Protein AF-A0AAW6XQX7-F1 (afdb_monomer)

Organism: NCBI:txid2107999

Foldseek 3Di:
DDDPPVDDDDVVVVVQVVDVVVDVDPGDDDDDDQLVVLVVVLVVVLVCCVVPPNVPPNADDADAQAQRDQDLQRVLSGRDCVRNPPPPDGDPRD

Sequence (94 aa):
WHTSNVFTNEPALRLGRKLVEATFAERVVFMNSGTEANETAFKLARHYAVTRHSPYKTKIIAFHNAFHGRSLFTVSVGGQPKYSDGFGPKPADI

Structure (mmCIF, N/CA/C/O backbone):
data_AF-A0AAW6XQX7-F1
#
_entry.id   AF-A0AAW6XQX7-F1
#
loop_
_atom_site.group_PDB
_atom_site.id
_atom_site.type_symbol
_atom_site.label_atom_id
_atom_site.label_alt_id
_atom_site.label_comp_id
_atom_site.label_asym_id
_atom_site.label_entity_id
_atom_site.label_seq_id
_atom_site.pdbx_PDB_ins_code
_atom_site.Cartn_x
_atom_site.Cartn_y
_atom_site.Cartn_z
_atom_site.occupancy
_atom_site.B_iso_or_equiv
_atom_site.auth_seq_id
_atom_site.auth_comp_id
_atom_site.auth_asym_id
_atom_site.auth_atom_id
_atom_site.pdbx_PDB_model_num
ATOM 1 N N . TRP A 1 1 ? 23.051 -0.060 -10.778 1.00 73.62 1 TRP A N 1
ATOM 2 C CA . TRP A 1 1 ? 22.729 1.376 -10.871 1.00 73.62 1 TRP A CA 1
ATOM 3 C C . TRP A 1 1 ? 21.273 1.574 -10.474 1.00 73.62 1 TRP A C 1
ATOM 5 O O . TRP A 1 1 ? 20.444 0.786 -10.909 1.00 73.62 1 TRP A O 1
ATOM 15 N N . HIS A 1 2 ? 20.972 2.560 -9.626 1.00 95.69 2 HIS A N 1
ATOM 16 C CA . HIS A 1 2 ? 19.610 2.967 -9.256 1.00 95.69 2 HIS A CA 1
ATOM 17 C C . HIS A 1 2 ? 19.328 4.330 -9.895 1.00 95.69 2 HIS A C 1
ATOM 19 O O . HIS A 1 2 ? 20.172 5.217 -9.810 1.00 95.69 2 HIS A O 1
ATOM 25 N N . THR A 1 3 ? 18.175 4.492 -10.541 1.00 97.88 3 THR A N 1
ATOM 26 C CA . THR A 1 3 ? 17.848 5.685 -11.345 1.00 97.88 3 THR A CA 1
ATOM 27 C C . THR A 1 3 ? 16.722 6.529 -10.754 1.00 97.88 3 THR A C 1
ATOM 29 O O . THR A 1 3 ? 16.274 7.468 -11.405 1.00 97.88 3 THR A O 1
ATOM 32 N N . SER A 1 4 ? 16.257 6.230 -9.534 1.00 97.50 4 SER A N 1
ATOM 33 C CA . SER A 1 4 ? 15.011 6.764 -8.957 1.00 97.50 4 SER A CA 1
ATOM 34 C C . SER A 1 4 ? 13.771 6.481 -9.824 1.00 97.50 4 SER A C 1
ATOM 36 O O . SER A 1 4 ? 13.864 5.818 -10.855 1.00 97.50 4 SER A O 1
ATOM 38 N N . ASN A 1 5 ? 12.612 6.996 -9.402 1.00 97.88 5 ASN A N 1
ATOM 39 C CA . ASN A 1 5 ? 11.360 6.931 -10.163 1.00 97.88 5 ASN A CA 1
ATOM 40 C C . ASN A 1 5 ? 11.138 8.150 -11.080 1.00 97.88 5 ASN A C 1
ATOM 42 O O . ASN A 1 5 ? 10.092 8.232 -11.717 1.00 97.88 5 ASN A O 1
ATOM 46 N N . VAL A 1 6 ? 12.102 9.085 -11.176 1.00 98.19 6 VAL A N 1
ATOM 47 C CA . VAL A 1 6 ? 12.099 10.104 -12.251 1.00 98.19 6 VAL A CA 1
ATOM 48 C C . VAL A 1 6 ? 12.153 9.418 -13.620 1.00 98.19 6 VAL A C 1
ATOM 50 O O . VAL A 1 6 ? 11.550 9.889 -14.580 1.00 98.19 6 VAL A O 1
ATOM 53 N N . PHE A 1 7 ? 12.827 8.267 -13.686 1.00 97.94 7 PHE A N 1
ATOM 54 C CA . PHE A 1 7 ? 12.896 7.413 -14.860 1.00 97.94 7 PHE A CA 1
ATOM 55 C C . PHE A 1 7 ? 12.200 6.080 -14.598 1.00 97.94 7 PHE A C 1
ATOM 57 O O . PHE A 1 7 ? 12.213 5.552 -13.487 1.00 97.94 7 PHE A O 1
ATOM 64 N N . THR A 1 8 ? 11.649 5.493 -15.657 1.00 98.12 8 THR A N 1
ATOM 65 C CA . THR A 1 8 ? 11.305 4.070 -15.655 1.00 98.12 8 THR A CA 1
ATOM 66 C C . THR A 1 8 ? 12.535 3.220 -15.990 1.00 98.12 8 THR A C 1
ATOM 68 O O . THR A 1 8 ? 13.585 3.744 -16.360 1.00 98.12 8 THR A O 1
ATOM 71 N N . ASN A 1 9 ? 12.423 1.899 -15.873 1.00 98.44 9 ASN A N 1
ATOM 72 C CA . ASN A 1 9 ? 13.460 0.967 -16.307 1.00 98.44 9 ASN A CA 1
ATOM 73 C C . ASN A 1 9 ? 12.844 -0.329 -16.851 1.00 98.44 9 ASN A C 1
ATOM 75 O O . ASN A 1 9 ? 11.772 -0.759 -16.419 1.00 98.44 9 ASN A O 1
ATOM 79 N N . GLU A 1 10 ? 13.533 -0.961 -17.803 1.00 98.50 10 GLU A N 1
ATOM 80 C CA . GLU A 1 10 ? 13.022 -2.159 -18.476 1.00 98.50 10 GLU A CA 1
ATOM 81 C C . GLU A 1 10 ? 12.728 -3.328 -17.523 1.00 98.50 10 GLU A C 1
ATOM 83 O O . GLU A 1 10 ? 11.680 -3.960 -17.696 1.00 98.50 10 GLU A O 1
ATOM 88 N N . PRO A 1 11 ? 13.572 -3.637 -16.511 1.00 98.56 11 PRO A N 1
ATOM 89 C CA . PRO A 1 11 ? 13.265 -4.710 -15.568 1.00 98.56 11 PRO A CA 1
ATOM 90 C C . PRO A 1 11 ? 11.950 -4.490 -14.810 1.00 98.56 11 PRO A C 1
ATOM 92 O O . PRO A 1 11 ? 11.139 -5.416 -14.732 1.00 98.56 11 PRO A O 1
ATOM 95 N N . ALA A 1 12 ? 11.699 -3.273 -14.312 1.00 98.56 12 ALA A N 1
ATOM 96 C CA . ALA A 1 12 ? 10.461 -2.938 -13.609 1.00 98.56 12 ALA A CA 1
ATOM 97 C C . ALA A 1 12 ? 9.233 -3.075 -14.522 1.00 98.56 12 ALA A C 1
ATOM 99 O O . ALA A 1 12 ? 8.240 -3.686 -14.129 1.00 98.56 12 ALA A O 1
ATOM 100 N N . LEU A 1 13 ? 9.307 -2.587 -15.766 1.00 98.75 13 LEU A N 1
ATOM 101 C CA . LEU A 1 13 ? 8.204 -2.709 -16.729 1.00 98.75 13 LEU A CA 1
ATOM 102 C C . LEU A 1 13 ? 7.919 -4.168 -17.099 1.00 98.75 13 LEU A C 1
ATOM 104 O O . LEU A 1 13 ? 6.761 -4.581 -17.162 1.00 98.75 13 LEU A O 1
ATOM 108 N N . ARG A 1 14 ? 8.970 -4.969 -17.310 1.00 98.81 14 ARG A N 1
ATOM 109 C CA . ARG A 1 14 ? 8.844 -6.392 -17.647 1.00 98.81 14 ARG A CA 1
ATOM 110 C C . ARG A 1 14 ? 8.210 -7.184 -16.508 1.00 98.81 14 ARG A C 1
ATOM 112 O O . ARG A 1 14 ? 7.339 -8.012 -16.761 1.00 98.81 14 ARG A O 1
ATOM 119 N N . LEU A 1 15 ? 8.629 -6.928 -15.268 1.00 98.81 15 LEU A N 1
ATOM 120 C CA . LEU A 1 15 ? 8.021 -7.550 -14.094 1.00 98.81 15 LEU A CA 1
ATOM 121 C C . LEU A 1 15 ? 6.565 -7.106 -13.928 1.00 98.81 15 LEU A C 1
ATOM 123 O O . LEU A 1 15 ? 5.696 -7.946 -13.718 1.00 98.81 15 LEU A O 1
ATOM 127 N N . GLY A 1 16 ? 6.292 -5.807 -14.078 1.00 98.81 16 GLY A N 1
ATOM 128 C CA . GLY A 1 16 ? 4.938 -5.274 -13.969 1.00 98.81 16 GLY A CA 1
ATOM 129 C C . GLY A 1 16 ? 3.982 -5.896 -14.981 1.00 98.81 16 GLY A C 1
ATOM 130 O O . GLY A 1 16 ? 2.889 -6.307 -14.605 1.00 98.81 16 GLY A O 1
ATOM 131 N N . ARG A 1 17 ? 4.421 -6.067 -16.235 1.00 98.88 17 ARG A N 1
ATOM 132 C CA . ARG A 1 17 ? 3.632 -6.751 -17.268 1.00 98.88 17 ARG A CA 1
ATOM 133 C C . ARG A 1 17 ? 3.325 -8.202 -16.896 1.00 98.88 17 ARG A C 1
ATOM 135 O O . ARG A 1 17 ? 2.168 -8.591 -16.951 1.00 98.88 17 ARG A O 1
ATOM 142 N N . LYS A 1 18 ? 4.326 -8.970 -16.451 1.00 98.94 18 LYS A N 1
ATOM 143 C CA . LYS A 1 18 ? 4.117 -10.366 -16.027 1.00 98.94 18 LYS A CA 1
ATOM 144 C C . LYS A 1 18 ? 3.102 -10.487 -14.886 1.00 98.94 18 LYS A C 1
ATOM 146 O O . LYS A 1 18 ? 2.300 -11.412 -14.888 1.00 98.94 18 LYS A O 1
ATOM 151 N N . LEU A 1 19 ? 3.136 -9.569 -13.917 1.00 98.88 19 LEU A N 1
ATOM 152 C CA . LEU A 1 19 ? 2.180 -9.553 -12.803 1.00 98.88 19 LEU A CA 1
ATOM 153 C C . LEU A 1 19 ? 0.757 -9.238 -13.276 1.00 98.88 19 LEU A C 1
ATOM 155 O O . LEU A 1 19 ? -0.185 -9.891 -12.836 1.00 98.88 19 LEU A O 1
ATOM 159 N N . VAL A 1 20 ? 0.611 -8.264 -14.177 1.00 98.81 20 VAL A N 1
ATOM 160 C CA . VAL A 1 20 ? -0.677 -7.906 -14.789 1.00 98.81 20 VAL A CA 1
ATOM 161 C C . VAL A 1 20 ? -1.252 -9.082 -15.579 1.00 98.81 20 VAL A C 1
ATOM 163 O O . VAL A 1 20 ? -2.403 -9.443 -15.386 1.00 98.81 20 VAL A O 1
ATOM 166 N N . GLU A 1 21 ? -0.443 -9.740 -16.409 1.00 98.81 21 GLU A N 1
ATOM 167 C CA . GLU A 1 21 ? -0.884 -10.878 -17.230 1.00 98.81 21 GLU A CA 1
ATOM 168 C C . GLU A 1 21 ? -1.279 -12.112 -16.400 1.00 98.81 21 GLU A C 1
ATOM 170 O O . GLU A 1 21 ? -2.091 -12.918 -16.847 1.00 98.81 21 GLU A O 1
ATOM 175 N N . ALA A 1 22 ? -0.718 -12.272 -15.198 1.00 98.81 22 ALA A N 1
ATOM 176 C CA . ALA A 1 22 ? -0.937 -13.442 -14.348 1.00 98.81 22 ALA A CA 1
ATOM 177 C C . ALA A 1 22 ? -2.009 -13.249 -13.258 1.00 98.81 22 ALA A C 1
ATOM 179 O O . ALA A 1 22 ? -2.278 -14.183 -12.501 1.00 98.81 22 ALA A O 1
ATOM 180 N N . THR A 1 23 ? -2.580 -12.050 -13.106 1.00 98.81 23 THR A N 1
ATOM 181 C CA . THR A 1 23 ? -3.474 -11.720 -11.983 1.00 98.81 23 THR A CA 1
ATOM 182 C C . THR A 1 23 ? -4.642 -10.833 -12.425 1.00 98.81 23 THR A C 1
ATOM 184 O O . THR A 1 23 ? -4.806 -10.538 -13.600 1.00 98.81 23 THR A O 1
ATOM 187 N N . PHE A 1 24 ? -5.474 -10.389 -11.478 1.00 98.69 24 PHE A N 1
ATOM 188 C CA . PHE A 1 24 ? -6.530 -9.403 -11.741 1.00 98.69 24 PHE A CA 1
ATOM 189 C C . PHE A 1 24 ? -5.992 -7.974 -11.945 1.00 98.69 24 PHE A C 1
ATOM 191 O O . PHE A 1 24 ? -6.761 -7.061 -12.244 1.00 98.69 24 PHE A O 1
ATOM 198 N N . ALA A 1 25 ? -4.705 -7.742 -11.671 1.00 98.75 25 ALA A N 1
ATOM 199 C CA . ALA A 1 25 ? -4.151 -6.402 -11.612 1.00 98.75 25 ALA A CA 1
ATOM 200 C C . ALA A 1 25 ? -4.066 -5.776 -13.005 1.00 98.75 25 ALA A C 1
ATOM 202 O O . ALA A 1 25 ? -3.538 -6.373 -13.930 1.00 98.75 25 ALA A O 1
ATOM 203 N N . GLU A 1 26 ? -4.478 -4.516 -13.128 1.00 98.75 26 GLU A N 1
ATOM 204 C CA . GLU A 1 26 ? -4.262 -3.725 -14.347 1.00 98.75 26 GLU A CA 1
ATOM 205 C C . GLU A 1 26 ? -3.036 -2.805 -14.226 1.00 98.75 26 GLU A C 1
ATOM 207 O O . GLU A 1 26 ? -2.490 -2.335 -15.227 1.00 98.75 26 GLU A O 1
ATOM 212 N N . ARG A 1 27 ? -2.603 -2.502 -12.995 1.00 98.69 27 ARG A N 1
ATOM 213 C CA . ARG A 1 27 ? -1.479 -1.615 -12.659 1.00 98.69 2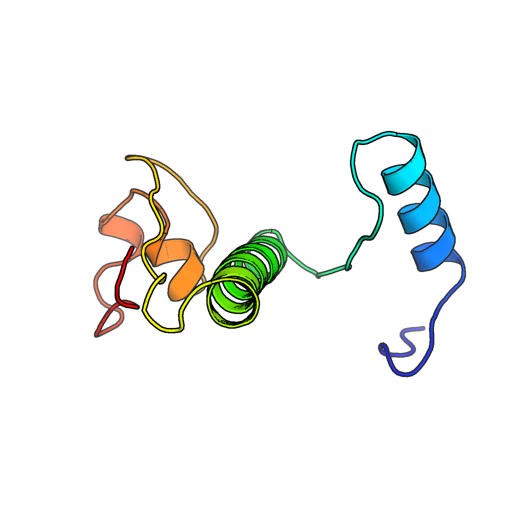7 ARG A CA 1
ATOM 214 C C . ARG A 1 27 ? -0.756 -2.132 -11.418 1.00 98.69 27 ARG A C 1
ATOM 216 O O . ARG A 1 27 ? -1.369 -2.767 -10.564 1.00 98.69 27 ARG A O 1
ATOM 223 N N . VAL A 1 28 ? 0.533 -1.814 -11.301 1.00 98.75 28 VAL A N 1
ATOM 224 C CA . VAL A 1 28 ? 1.369 -2.168 -10.145 1.00 98.75 28 VAL A CA 1
ATOM 225 C C . VAL A 1 28 ? 2.248 -0.993 -9.721 1.00 98.75 28 VAL A C 1
ATOM 227 O O . VAL A 1 28 ? 2.581 -0.132 -10.534 1.00 98.75 28 VAL A O 1
ATOM 230 N N . VAL A 1 29 ? 2.657 -0.987 -8.455 1.00 98.75 29 VAL A N 1
ATOM 231 C CA . VAL A 1 29 ? 3.681 -0.091 -7.906 1.00 98.75 29 VAL A CA 1
ATOM 232 C C . VAL A 1 29 ? 4.676 -0.929 -7.111 1.00 98.75 29 VAL A C 1
ATOM 234 O O . VAL A 1 29 ? 4.278 -1.847 -6.394 1.00 98.75 29 VAL A O 1
ATOM 237 N N . PHE A 1 30 ? 5.967 -0.643 -7.264 1.00 98.69 30 PHE A N 1
ATOM 238 C CA . PHE A 1 30 ? 7.027 -1.379 -6.581 1.00 98.69 30 PHE A CA 1
ATOM 239 C C . PHE A 1 30 ? 7.494 -0.627 -5.339 1.00 98.69 30 PHE A C 1
ATOM 241 O O . PHE A 1 30 ? 7.741 0.576 -5.392 1.00 98.69 30 PHE A O 1
ATOM 248 N N . MET A 1 31 ? 7.626 -1.371 -4.245 1.00 98.62 31 MET A N 1
ATOM 249 C CA . MET A 1 31 ? 8.140 -0.924 -2.952 1.00 98.62 31 MET A CA 1
ATOM 250 C C . MET A 1 31 ? 9.231 -1.889 -2.476 1.00 98.62 31 MET A C 1
ATOM 252 O O . MET A 1 31 ? 9.436 -2.943 -3.079 1.00 98.62 31 MET A O 1
ATOM 256 N N . ASN A 1 32 ? 9.923 -1.551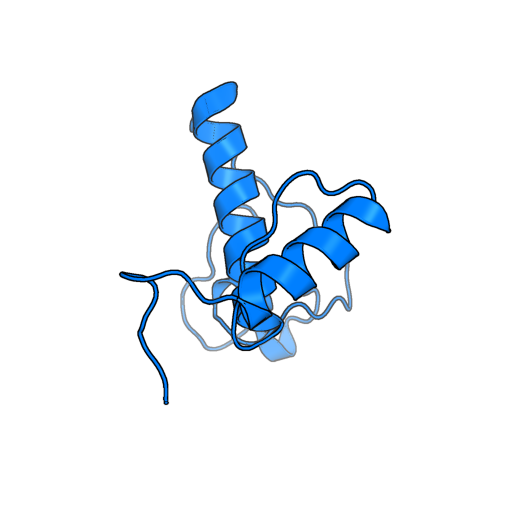 -1.390 1.00 98.62 32 ASN A N 1
ATOM 257 C CA . ASN A 1 32 ? 11.083 -2.305 -0.908 1.00 98.62 32 ASN A CA 1
ATOM 258 C C . ASN A 1 32 ? 10.723 -3.304 0.201 1.00 98.62 32 ASN A C 1
ATOM 260 O O . ASN A 1 32 ? 11.548 -4.133 0.577 1.00 98.62 32 ASN A O 1
ATOM 264 N N . SER A 1 33 ? 9.504 -3.240 0.747 1.00 98.81 33 SER A N 1
ATOM 265 C CA . SER A 1 33 ? 9.045 -4.148 1.801 1.00 98.81 33 SER A CA 1
ATOM 266 C C . SER A 1 33 ? 7.534 -4.384 1.778 1.00 98.81 33 SER A C 1
ATOM 268 O O . SER A 1 33 ? 6.767 -3.590 1.230 1.00 98.81 33 SER A O 1
ATOM 270 N N . GLY A 1 34 ? 7.089 -5.450 2.453 1.00 98.69 34 GLY A N 1
ATOM 271 C CA . GLY A 1 34 ? 5.662 -5.703 2.684 1.00 98.69 34 GLY A CA 1
ATOM 272 C C . GLY A 1 34 ? 4.978 -4.598 3.500 1.00 98.69 34 GLY A C 1
ATOM 273 O O . GLY A 1 34 ? 3.833 -4.259 3.220 1.00 98.69 34 GLY A O 1
ATOM 274 N N . THR A 1 35 ? 5.692 -3.978 4.450 1.00 98.81 35 THR A N 1
ATOM 275 C CA . THR A 1 35 ? 5.196 -2.815 5.209 1.00 98.81 35 THR A CA 1
ATOM 276 C C . THR A 1 35 ? 4.869 -1.648 4.272 1.00 98.81 35 THR A C 1
ATOM 278 O O . THR A 1 35 ? 3.784 -1.084 4.349 1.00 98.81 35 THR A O 1
ATOM 281 N N . GLU A 1 36 ? 5.771 -1.305 3.349 1.00 98.88 36 GLU A N 1
ATOM 282 C CA . GLU A 1 36 ? 5.552 -0.211 2.391 1.00 98.88 36 GLU A CA 1
ATOM 283 C C . GLU A 1 36 ? 4.462 -0.539 1.360 1.00 98.88 36 GLU A C 1
ATOM 285 O O . GLU A 1 36 ? 3.667 0.331 0.993 1.00 98.88 36 GLU A O 1
ATOM 290 N N . ALA A 1 37 ? 4.382 -1.796 0.910 1.00 98.88 37 ALA A N 1
ATOM 291 C CA . ALA A 1 37 ? 3.300 -2.244 0.037 1.00 98.88 37 ALA A CA 1
ATOM 292 C C . ALA A 1 37 ? 1.929 -2.108 0.730 1.00 98.88 37 ALA A C 1
ATOM 294 O O . ALA A 1 37 ? 0.994 -1.572 0.133 1.00 98.88 37 ALA A O 1
ATOM 295 N N . ASN A 1 38 ? 1.824 -2.498 2.007 1.00 98.88 38 ASN A N 1
ATOM 296 C CA . ASN A 1 38 ? 0.595 -2.348 2.789 1.00 98.88 38 ASN A CA 1
ATOM 297 C C . ASN A 1 38 ? 0.260 -0.879 3.090 1.00 98.88 38 ASN A C 1
ATOM 299 O O . ASN A 1 38 ? -0.891 -0.490 2.924 1.00 98.88 38 ASN A O 1
ATOM 303 N N . GLU A 1 39 ? 1.239 -0.035 3.439 1.00 98.81 39 GLU A N 1
ATOM 304 C CA . GLU A 1 39 ? 1.045 1.426 3.534 1.00 98.81 39 GLU A CA 1
ATOM 305 C C . GLU A 1 39 ? 0.43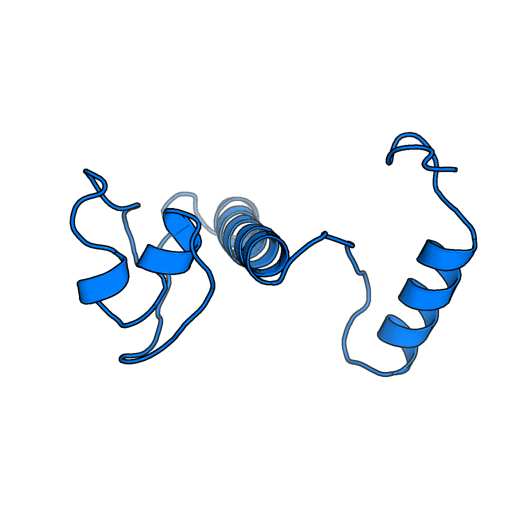5 1.993 2.249 1.00 98.81 39 GLU A C 1
ATOM 307 O O . GLU A 1 39 ? -0.528 2.761 2.279 1.00 98.81 39 GLU A O 1
ATOM 312 N N . THR A 1 40 ? 0.968 1.578 1.100 1.00 98.88 40 THR A N 1
ATOM 313 C CA . THR A 1 40 ? 0.477 2.018 -0.208 1.00 98.88 40 THR A CA 1
ATOM 314 C C . THR A 1 40 ? -0.958 1.568 -0.440 1.00 98.88 40 THR A C 1
ATOM 316 O O . THR A 1 40 ? -1.791 2.384 -0.831 1.00 98.88 40 THR A O 1
ATOM 319 N N . ALA A 1 41 ? -1.268 0.304 -0.143 1.00 98.88 41 ALA A N 1
ATOM 320 C CA . ALA A 1 41 ? -2.614 -0.242 -0.271 1.00 98.88 41 ALA A CA 1
ATOM 321 C C . ALA A 1 41 ? -3.619 0.481 0.643 1.00 98.88 41 ALA A C 1
ATOM 323 O O . ALA A 1 41 ? -4.672 0.915 0.177 1.00 98.88 41 ALA A O 1
ATOM 324 N N . PHE A 1 42 ? -3.287 0.681 1.922 1.00 98.81 42 PHE A N 1
ATOM 325 C CA . PHE A 1 42 ? -4.176 1.339 2.880 1.00 98.81 42 PHE A CA 1
ATOM 326 C C . PHE A 1 42 ? -4.393 2.821 2.551 1.00 98.81 42 PHE A C 1
ATOM 328 O O . PHE A 1 42 ? -5.523 3.314 2.620 1.00 98.81 42 PHE A O 1
ATOM 335 N N . LYS A 1 43 ? -3.339 3.532 2.127 1.00 98.75 43 LYS A N 1
ATOM 336 C CA . LYS A 1 43 ? -3.451 4.923 1.662 1.00 98.75 43 LYS A CA 1
ATOM 337 C C . LYS A 1 43 ? -4.277 5.025 0.384 1.00 98.75 43 LYS A C 1
ATOM 339 O O . LYS A 1 43 ? -5.121 5.914 0.296 1.00 98.75 43 LYS A O 1
ATOM 344 N N . LEU A 1 44 ? -4.074 4.122 -0.576 1.00 98.81 44 LEU A N 1
ATOM 345 C CA . LEU A 1 44 ? -4.842 4.095 -1.820 1.00 98.81 44 LEU A CA 1
ATOM 346 C C . LEU A 1 44 ? -6.324 3.816 -1.553 1.00 98.81 44 LEU A C 1
ATOM 348 O O . LEU A 1 44 ? -7.167 4.535 -2.079 1.00 98.81 44 LEU A O 1
ATOM 352 N N . ALA A 1 45 ? -6.648 2.842 -0.696 1.00 98.75 45 ALA A N 1
ATOM 353 C CA . ALA A 1 45 ? -8.028 2.527 -0.329 1.00 98.75 45 ALA A CA 1
ATOM 354 C C . ALA A 1 45 ? -8.733 3.717 0.344 1.00 98.75 45 ALA A C 1
ATOM 356 O O . ALA A 1 45 ? -9.845 4.078 -0.049 1.00 98.75 45 ALA A O 1
ATOM 357 N N . ARG A 1 46 ? -8.072 4.386 1.304 1.00 98.50 46 ARG A N 1
ATOM 358 C CA . ARG A 1 46 ? -8.618 5.605 1.924 1.00 98.50 46 ARG A CA 1
ATOM 359 C C . ARG A 1 46 ? -8.773 6.741 0.919 1.00 98.50 46 ARG A C 1
ATOM 361 O O . ARG A 1 46 ? -9.831 7.358 0.867 1.00 98.50 46 ARG A O 1
ATOM 368 N N . HIS A 1 47 ? -7.762 7.005 0.093 1.00 98.62 47 HIS A N 1
ATOM 369 C CA . HIS A 1 47 ? -7.832 8.082 -0.894 1.00 98.62 47 HIS A CA 1
ATOM 370 C C . HIS A 1 47 ? -8.908 7.824 -1.958 1.00 98.62 47 HIS A C 1
ATOM 372 O O . HIS A 1 47 ? -9.634 8.742 -2.339 1.00 98.62 47 HIS A O 1
ATOM 378 N N . TYR A 1 48 ? -9.076 6.573 -2.389 1.00 98.81 48 TYR A N 1
ATOM 379 C CA . TYR A 1 48 ? -10.169 6.171 -3.268 1.00 98.81 48 TYR A CA 1
ATOM 380 C C . TYR A 1 48 ? -11.529 6.453 -2.620 1.00 98.81 48 TYR A C 1
ATOM 382 O O . TYR A 1 48 ? -12.386 7.073 -3.241 1.00 98.81 48 TYR A O 1
ATOM 390 N N . ALA A 1 49 ? -11.721 6.077 -1.352 1.00 98.69 49 ALA A N 1
ATOM 391 C CA . ALA A 1 49 ? -12.969 6.341 -0.639 1.00 98.69 49 ALA A CA 1
ATOM 392 C C . ALA A 1 49 ? -13.275 7.845 -0.511 1.00 98.69 49 ALA A C 1
ATOM 394 O O . ALA A 1 49 ? -14.411 8.256 -0.754 1.00 98.69 49 ALA A O 1
ATOM 395 N N . VAL A 1 50 ? -12.259 8.661 -0.207 1.00 98.25 50 VAL A N 1
ATOM 396 C CA . VAL A 1 50 ? -12.367 10.128 -0.134 1.00 98.25 50 VAL A CA 1
ATOM 397 C C . VAL A 1 50 ? -12.757 10.725 -1.487 1.00 98.25 50 VAL A C 1
ATOM 399 O O . VAL A 1 50 ? -13.651 11.562 -1.552 1.00 98.25 50 VAL A O 1
ATOM 402 N N . THR A 1 51 ? -12.103 10.294 -2.568 1.00 98.62 51 THR A N 1
ATOM 403 C CA . THR A 1 51 ? -12.276 10.885 -3.907 1.00 98.62 51 THR A CA 1
ATOM 404 C C . THR A 1 51 ? -13.500 10.372 -4.660 1.00 98.62 51 THR A C 1
ATOM 406 O O . THR A 1 51 ? -14.004 11.065 -5.540 1.00 98.62 51 THR A O 1
ATOM 409 N N . ARG A 1 52 ? -13.983 9.164 -4.350 1.00 98.75 52 ARG A N 1
ATOM 410 C CA . ARG A 1 52 ? -15.108 8.529 -5.059 1.00 98.75 52 ARG A CA 1
ATOM 411 C C . ARG A 1 52 ? -16.410 8.510 -4.280 1.00 98.75 52 ARG A C 1
ATOM 413 O O . ARG A 1 52 ? -17.458 8.305 -4.886 1.00 98.75 52 ARG A O 1
ATOM 420 N N . HIS A 1 53 ? -16.359 8.686 -2.964 1.00 98.50 53 HIS A N 1
ATOM 421 C CA . HIS A 1 53 ? -17.542 8.594 -2.118 1.00 98.50 53 HIS A CA 1
ATOM 422 C C . HIS A 1 53 ? -17.645 9.795 -1.182 1.00 98.50 53 HIS A C 1
ATOM 424 O O . HIS A 1 53 ? -18.389 10.728 -1.455 1.00 98.50 53 HIS A O 1
ATOM 430 N N . SER A 1 54 ? -16.924 9.777 -0.064 1.00 98.25 54 SER A N 1
ATOM 431 C CA . SER A 1 54 ? -17.047 10.796 0.973 1.00 98.25 54 SER A CA 1
ATOM 432 C C . SER A 1 54 ? -15.745 10.913 1.755 1.00 98.25 54 SER A C 1
ATOM 434 O O . SER A 1 54 ? -15.157 9.878 2.087 1.00 98.25 54 SER A O 1
ATOM 436 N N . PRO A 1 55 ? -15.328 12.134 2.143 1.00 97.62 55 PRO A N 1
ATOM 437 C CA . PRO A 1 55 ? -14.167 12.324 3.010 1.00 97.62 55 PRO A CA 1
ATOM 438 C C . PRO A 1 55 ? -14.313 11.641 4.379 1.00 97.62 55 PRO A C 1
ATOM 440 O O . PRO A 1 55 ? -13.314 11.413 5.051 1.00 97.62 55 PRO A O 1
ATOM 443 N N . TYR A 1 56 ? -15.536 11.272 4.775 1.00 98.00 56 TYR A N 1
ATOM 444 C CA . TYR A 1 56 ? -15.833 10.606 6.045 1.00 98.00 56 TYR A CA 1
ATOM 445 C C . TYR A 1 56 ? -15.851 9.069 5.951 1.00 98.00 56 TYR A C 1
ATOM 447 O O . TYR A 1 56 ? -16.057 8.386 6.953 1.00 98.00 56 TYR A O 1
ATOM 455 N N . LYS A 1 57 ? -15.646 8.480 4.762 1.00 98.25 57 LYS A N 1
ATOM 456 C CA . LYS A 1 57 ? -15.576 7.018 4.586 1.00 98.25 57 LYS A CA 1
ATOM 457 C C . LYS A 1 57 ? -14.155 6.513 4.886 1.00 98.25 57 LYS A C 1
ATOM 459 O O . LYS A 1 57 ? -13.409 6.156 3.979 1.00 98.25 57 LYS A O 1
ATOM 464 N N . THR A 1 58 ? -13.784 6.498 6.164 1.00 98.44 58 THR A N 1
ATOM 465 C CA . THR A 1 58 ? -12.394 6.307 6.636 1.00 98.44 58 THR A CA 1
ATOM 466 C C . THR A 1 58 ? -12.107 4.965 7.313 1.00 98.44 58 THR A C 1
ATOM 468 O O . THR A 1 58 ? -10.939 4.566 7.373 1.00 98.44 58 THR A O 1
ATOM 471 N N . LYS A 1 59 ? -13.148 4.279 7.803 1.00 98.62 59 LYS A N 1
ATOM 472 C CA . LYS A 1 59 ? -13.047 3.027 8.573 1.00 98.62 59 LYS A CA 1
ATOM 473 C C . LYS A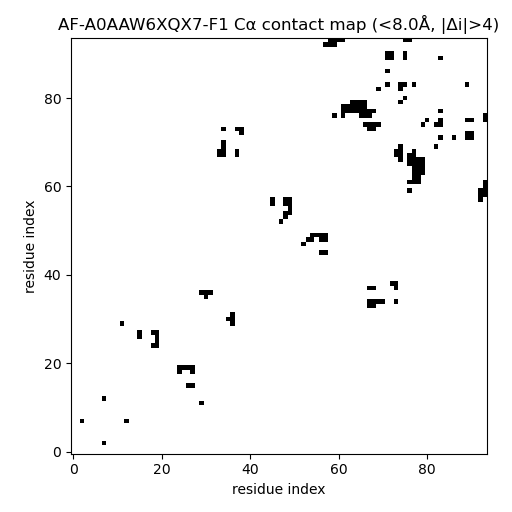 1 59 ? -12.381 1.907 7.778 1.00 98.62 59 LYS A C 1
ATOM 475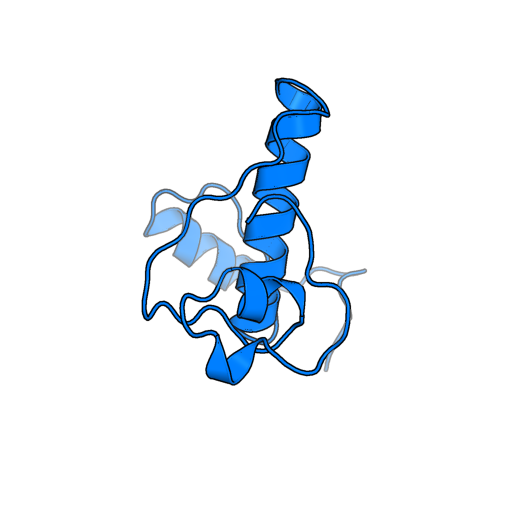 O O . LYS A 1 59 ? -12.825 1.578 6.677 1.00 98.62 59 LYS A O 1
ATOM 480 N N . ILE A 1 60 ? -11.361 1.302 8.377 1.00 98.75 60 ILE A N 1
ATOM 481 C CA . ILE A 1 60 ? -10.707 0.074 7.921 1.00 98.75 60 ILE A CA 1
ATOM 482 C C . ILE A 1 60 ? -11.135 -1.041 8.868 1.00 98.75 60 ILE A C 1
ATOM 484 O O . ILE A 1 60 ? -11.103 -0.856 10.073 1.00 98.75 60 ILE A O 1
ATOM 488 N N . ILE A 1 61 ? -11.555 -2.182 8.326 1.00 98.50 61 ILE A N 1
ATOM 489 C CA . ILE A 1 61 ? -11.869 -3.372 9.121 1.00 98.50 61 ILE A CA 1
ATOM 490 C C . ILE A 1 61 ? -10.755 -4.389 8.891 1.00 98.50 61 ILE A C 1
ATOM 492 O O . ILE A 1 61 ? -10.443 -4.710 7.742 1.00 98.50 61 ILE A O 1
ATOM 496 N N . ALA A 1 62 ? -10.164 -4.882 9.975 1.00 98.25 62 ALA A N 1
ATOM 497 C CA . ALA A 1 62 ? -9.114 -5.895 9.967 1.00 98.25 62 ALA A CA 1
ATOM 498 C C . ALA A 1 62 ? -9.451 -7.040 10.937 1.00 98.25 62 ALA A C 1
ATOM 500 O O . ALA A 1 62 ? -10.542 -7.097 11.502 1.00 98.25 62 ALA A O 1
ATOM 501 N N . PHE A 1 63 ? -8.527 -7.985 11.105 1.00 98.50 63 PHE A N 1
ATOM 502 C CA . PHE A 1 63 ? -8.767 -9.228 11.840 1.00 98.50 63 PHE A CA 1
ATOM 503 C C . PHE A 1 63 ? -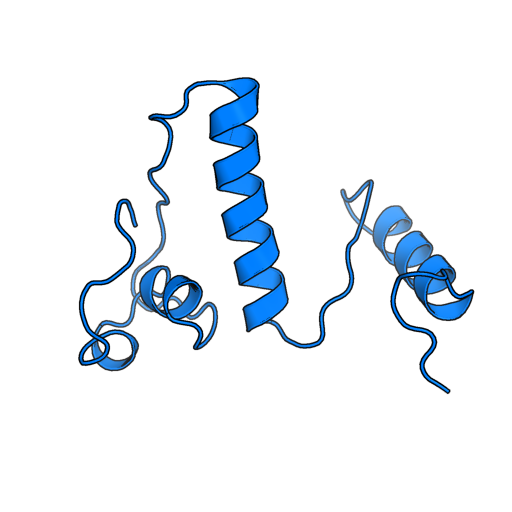7.852 -9.354 13.056 1.00 98.50 63 PHE A C 1
ATOM 505 O O . PHE A 1 63 ? -6.684 -8.966 13.014 1.00 98.50 63 PHE A O 1
ATOM 512 N N . HIS A 1 64 ? -8.352 -9.979 14.125 1.00 98.19 64 HIS A N 1
ATOM 513 C CA . HIS A 1 64 ? -7.514 -10.377 15.255 1.00 98.19 64 HIS A CA 1
ATOM 514 C C . HIS A 1 64 ? -6.366 -11.285 14.798 1.00 98.19 64 HIS A C 1
ATOM 516 O O . HIS A 1 64 ? -6.511 -12.080 13.871 1.00 98.19 64 HIS A O 1
ATOM 522 N N . ASN A 1 65 ? -5.217 -11.163 15.462 1.00 97.88 65 ASN A N 1
ATOM 523 C CA . ASN A 1 65 ? -3.971 -11.875 15.163 1.00 97.88 65 ASN A CA 1
ATOM 524 C C . ASN A 1 65 ? -3.295 -11.517 13.825 1.00 97.88 65 ASN A C 1
ATOM 526 O O . ASN A 1 65 ? -2.195 -12.010 13.566 1.00 97.88 65 ASN A O 1
ATOM 530 N N . ALA A 1 66 ? -3.869 -10.623 13.0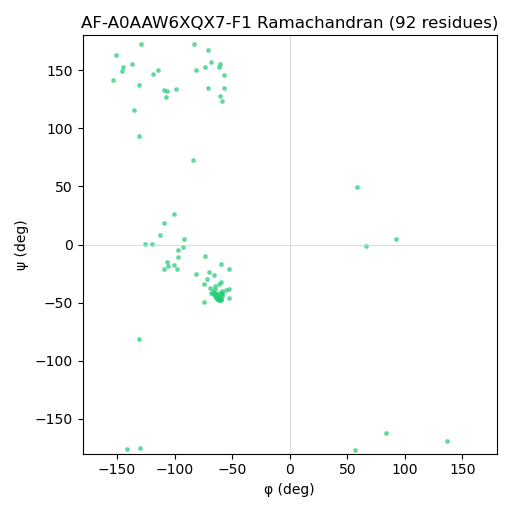10 1.00 98.50 66 ALA A N 1
ATOM 531 C CA . ALA A 1 66 ? -3.268 -10.195 11.749 1.00 98.50 66 ALA A CA 1
ATOM 532 C C . ALA A 1 66 ? -1.903 -9.507 11.936 1.00 98.50 66 ALA A C 1
ATOM 534 O O . ALA A 1 66 ? -1.631 -8.882 12.966 1.00 98.50 66 ALA A O 1
ATOM 535 N N . PHE A 1 67 ? -1.059 -9.586 10.907 1.00 98.62 67 PHE A N 1
ATOM 536 C CA . PHE A 1 67 ? 0.239 -8.918 10.846 1.00 98.62 67 PHE A CA 1
ATOM 537 C C . PHE A 1 67 ? 0.418 -8.266 9.470 1.00 98.62 67 PHE A C 1
ATOM 539 O O . PHE A 1 67 ? 0.480 -8.964 8.460 1.00 98.62 67 PHE A O 1
ATOM 546 N N . HIS A 1 68 ? 0.514 -6.933 9.432 1.00 98.69 68 HIS A N 1
ATOM 547 C CA . HIS A 1 68 ? 0.622 -6.164 8.182 1.00 98.69 68 HIS A CA 1
ATOM 548 C C . HIS A 1 68 ? 1.909 -5.339 8.064 1.00 98.69 68 HIS A C 1
ATOM 550 O O . HIS A 1 68 ? 2.119 -4.670 7.054 1.00 98.69 68 HIS A O 1
ATOM 556 N N . GLY A 1 69 ? 2.791 -5.392 9.059 1.00 98.44 69 GLY A N 1
ATOM 557 C CA . GLY A 1 69 ? 4.030 -4.624 9.061 1.00 98.44 69 GLY A CA 1
ATOM 558 C C . GLY A 1 69 ? 4.313 -3.979 10.408 1.00 98.44 69 GLY A C 1
ATOM 559 O O . GLY A 1 69 ? 3.704 -4.317 11.424 1.00 98.44 69 GLY A O 1
ATOM 560 N N . ARG A 1 70 ? 5.302 -3.084 10.408 1.00 98.56 70 ARG A N 1
ATOM 561 C CA . ARG A 1 70 ? 5.834 -2.433 11.617 1.00 98.56 70 ARG A CA 1
ATOM 562 C C . ARG A 1 70 ? 5.835 -0.904 11.559 1.00 98.56 70 ARG A C 1
ATOM 564 O O . ARG A 1 70 ? 6.266 -0.280 12.520 1.00 98.56 70 ARG A O 1
ATOM 571 N N . SER A 1 71 ? 5.358 -0.293 10.472 1.00 98.69 71 SER A N 1
ATOM 572 C CA . SER A 1 71 ? 5.065 1.146 10.498 1.00 98.69 71 SER A CA 1
ATOM 573 C C . SER A 1 71 ? 3.876 1.404 11.421 1.00 98.69 71 SER A C 1
ATOM 575 O O . SER A 1 71 ? 3.054 0.511 11.627 1.00 98.69 71 SER A O 1
ATOM 577 N N . LEU A 1 72 ? 3.749 2.625 11.946 1.00 98.50 72 LEU A N 1
ATOM 578 C CA . LEU A 1 72 ? 2.682 2.961 12.892 1.00 98.50 72 LEU A CA 1
ATOM 579 C C . LEU A 1 72 ? 1.282 2.642 12.339 1.00 98.50 72 LEU A C 1
ATOM 581 O O . LEU A 1 72 ? 0.437 2.127 13.067 1.00 98.50 72 LEU A O 1
ATOM 585 N N . PHE A 1 73 ? 1.036 2.888 11.050 1.00 98.56 73 PHE A N 1
ATOM 586 C CA . PHE A 1 73 ? -0.253 2.569 10.443 1.00 98.56 73 PHE A CA 1
ATOM 587 C C . PHE A 1 73 ? -0.419 1.065 10.220 1.00 98.56 73 PHE A C 1
ATOM 589 O O . PHE A 1 73 ? -1.408 0.493 10.671 1.00 98.56 73 PHE A O 1
ATOM 596 N N . THR A 1 74 ? 0.559 0.390 9.613 1.00 98.81 74 THR A N 1
ATOM 597 C CA . THR A 1 74 ? 0.440 -1.051 9.325 1.00 98.81 74 THR A CA 1
ATOM 598 C C . THR A 1 74 ? 0.369 -1.916 10.580 1.00 98.81 74 THR A C 1
ATOM 600 O O . THR A 1 74 ? -0.382 -2.889 10.598 1.00 98.81 74 THR A O 1
ATOM 603 N N . VAL A 1 75 ? 1.087 -1.558 11.648 1.00 98.50 75 VAL A N 1
ATOM 604 C CA . VAL A 1 75 ? 1.015 -2.278 12.926 1.00 98.50 75 VAL A CA 1
ATOM 605 C C . VAL A 1 75 ? -0.306 -2.026 13.652 1.00 98.50 75 VAL A C 1
ATOM 607 O O . VAL A 1 75 ? -0.787 -2.929 14.326 1.00 98.50 75 VAL A O 1
ATOM 610 N N . SER A 1 76 ? -0.918 -0.848 13.466 1.00 98.50 76 SER A N 1
ATOM 611 C CA . SER A 1 76 ? -2.243 -0.525 14.017 1.00 98.50 76 SER A CA 1
ATOM 612 C C . SER A 1 76 ? -3.379 -1.218 13.263 1.00 98.50 76 SER A C 1
ATOM 614 O O . SER A 1 76 ? -4.355 -1.602 13.890 1.00 98.50 76 SER A O 1
ATOM 616 N N . VAL A 1 77 ? -3.249 -1.416 11.941 1.00 98.62 77 VAL A N 1
ATOM 617 C CA . VAL A 1 77 ? -4.150 -2.294 11.156 1.00 98.62 77 VAL A CA 1
ATOM 618 C C . VAL A 1 77 ? -3.931 -3.770 11.503 1.00 98.62 77 VAL A C 1
ATOM 620 O O . VAL A 1 77 ? -4.821 -4.597 11.324 1.00 98.62 77 VAL A O 1
ATOM 623 N N . GLY A 1 78 ? -2.750 -4.125 12.012 1.00 97.62 78 GLY A N 1
ATOM 624 C CA . GLY A 1 78 ? -2.491 -5.443 12.579 1.00 97.62 78 GLY A CA 1
ATOM 625 C C . GLY A 1 78 ? -3.394 -5.758 13.776 1.00 97.62 78 GLY A C 1
ATOM 626 O O . GLY A 1 78 ? -3.871 -4.882 14.486 1.00 97.62 78 GLY A O 1
ATOM 627 N N . GLY A 1 79 ? -3.598 -7.046 14.039 1.00 96.81 79 GLY A N 1
ATOM 628 C CA . GLY A 1 79 ? -4.526 -7.530 15.063 1.00 96.81 79 GLY A CA 1
ATOM 629 C C . GLY A 1 79 ? -3.860 -7.939 16.373 1.00 96.81 79 GLY A C 1
ATOM 630 O O . GLY A 1 79 ? -4.365 -8.845 17.035 1.00 96.81 79 GLY A O 1
ATOM 631 N N . GLN A 1 80 ? -2.695 -7.371 16.705 1.00 97.62 80 GLN A N 1
ATOM 632 C CA . GLN A 1 80 ? -1.872 -7.790 17.848 1.00 97.62 80 GLN A CA 1
ATOM 633 C C . GLN A 1 80 ? -1.445 -6.581 18.705 1.00 97.62 80 GLN A C 1
ATOM 635 O O . GLN A 1 80 ? -0.386 -6.007 18.439 1.00 97.62 80 GLN A O 1
ATOM 640 N N . PRO A 1 81 ? -2.202 -6.226 19.769 1.00 96.25 81 PRO A N 1
ATOM 641 C CA . PRO A 1 81 ? -1.955 -5.027 20.586 1.00 96.25 81 PRO A CA 1
ATOM 642 C C . PRO A 1 81 ? -0.524 -4.913 21.122 1.00 96.25 81 PRO A C 1
ATOM 644 O O . PRO A 1 81 ? 0.094 -3.854 21.045 1.00 96.25 81 PRO A O 1
ATOM 647 N N . LYS A 1 82 ? 0.066 -6.052 21.516 1.00 97.50 82 LYS A N 1
ATOM 648 C CA . LYS A 1 82 ? 1.466 -6.163 21.965 1.00 97.50 82 LYS A CA 1
ATOM 649 C C . LYS A 1 82 ? 2.504 -5.589 20.990 1.00 97.50 82 LYS A C 1
ATOM 651 O O . LYS A 1 82 ? 3.639 -5.355 21.387 1.00 97.50 82 LYS A O 1
ATOM 656 N N . TYR A 1 83 ? 2.165 -5.442 19.708 1.00 97.31 83 TYR A N 1
ATOM 657 C CA . TYR A 1 83 ? 3.051 -4.867 18.698 1.00 97.31 83 TYR A CA 1
ATOM 658 C C . TYR A 1 83 ? 2.740 -3.406 18.372 1.00 97.31 83 TYR A C 1
ATOM 660 O O . TYR A 1 83 ? 3.610 -2.752 17.806 1.00 97.31 83 TYR A O 1
ATOM 668 N N . SER A 1 84 ? 1.550 -2.901 18.706 1.00 96.94 84 SER A N 1
ATOM 6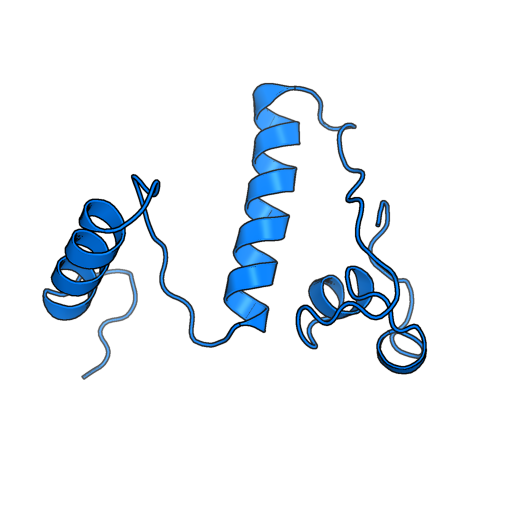69 C CA . SER A 1 84 ? 1.097 -1.541 18.380 1.00 96.94 84 SER A CA 1
ATOM 670 C C . SER A 1 84 ? 1.064 -0.586 19.577 1.00 96.94 84 SER A C 1
ATOM 672 O O . SER A 1 84 ? 0.938 0.623 19.390 1.00 96.94 84 SER A O 1
ATOM 674 N N . ASP A 1 85 ? 1.131 -1.103 20.803 1.00 97.81 85 ASP A N 1
ATOM 675 C CA . ASP A 1 85 ? 1.091 -0.289 22.017 1.00 97.81 85 ASP A CA 1
ATOM 676 C C . ASP A 1 85 ? 2.464 0.324 22.343 1.00 97.81 85 ASP A C 1
ATOM 678 O O . ASP A 1 85 ? 3.507 -0.241 22.024 1.00 97.81 85 ASP A O 1
ATOM 682 N N . GLY A 1 86 ? 2.462 1.500 22.980 1.00 98.00 86 GLY A N 1
ATOM 683 C CA . GLY A 1 86 ? 3.685 2.207 23.388 1.00 98.00 86 GLY A CA 1
ATOM 684 C C . GLY A 1 86 ? 4.244 3.223 22.381 1.00 98.00 86 GLY A C 1
ATOM 685 O O . GLY A 1 86 ? 5.280 3.820 22.653 1.00 98.00 86 GLY A O 1
ATOM 686 N N . PHE A 1 87 ? 3.558 3.475 21.259 1.00 98.06 87 PHE A N 1
ATOM 687 C CA . PHE A 1 87 ? 4.016 4.400 20.203 1.00 98.06 87 PHE A CA 1
ATOM 688 C C . PHE A 1 87 ? 3.205 5.708 20.098 1.00 98.06 87 PHE A C 1
ATOM 690 O O . PHE A 1 87 ? 3.253 6.388 19.076 1.00 98.06 87 PHE A O 1
ATOM 697 N N . GLY A 1 88 ? 2.462 6.073 21.149 1.00 97.69 88 GLY A N 1
ATOM 698 C CA . GLY A 1 88 ? 1.593 7.257 21.166 1.00 97.69 88 GLY A CA 1
ATOM 699 C C . GLY A 1 88 ? 0.208 7.016 20.546 1.00 97.69 88 GLY A C 1
ATOM 700 O O . GLY A 1 88 ? -0.230 5.865 20.446 1.00 97.69 88 GLY A O 1
ATOM 701 N N . PRO A 1 89 ? -0.524 8.084 20.172 1.00 97.81 89 PRO A N 1
ATOM 702 C CA . PRO A 1 89 ? -1.839 7.961 19.551 1.00 97.81 89 PRO A CA 1
ATOM 703 C C . PRO A 1 89 ? -1.777 7.155 18.250 1.00 97.81 89 PRO A C 1
ATOM 705 O O . PRO A 1 89 ? -1.044 7.497 17.321 1.00 97.81 89 PRO A O 1
ATOM 708 N N . LYS A 1 90 ? -2.568 6.083 18.182 1.00 96.69 90 LYS A N 1
ATOM 709 C CA . LYS A 1 90 ? -2.694 5.264 16.973 1.00 96.69 90 LYS A CA 1
ATOM 710 C C . LYS A 1 90 ? -3.519 6.004 15.910 1.00 96.69 90 LYS A C 1
ATOM 712 O O . LYS A 1 90 ? -4.371 6.821 16.269 1.00 96.69 90 LYS A O 1
ATOM 717 N N . PRO A 1 91 ? -3.310 5.725 14.610 1.00 94.62 91 PRO A N 1
ATOM 718 C CA . PRO A 1 91 ? -4.174 6.256 13.565 1.00 94.62 91 PRO A CA 1
ATOM 719 C C . PRO A 1 91 ? -5.630 5.847 13.815 1.00 94.62 91 PRO A C 1
ATOM 721 O O . PRO A 1 91 ? -5.906 4.695 14.138 1.00 94.62 91 PRO A O 1
ATOM 724 N N . ALA A 1 92 ? -6.548 6.801 13.679 1.00 93.75 92 ALA A N 1
ATOM 725 C CA . ALA A 1 92 ? -7.969 6.575 13.913 1.00 93.75 92 ALA A CA 1
ATOM 726 C C . ALA A 1 92 ? -8.616 5.707 12.815 1.00 93.75 92 ALA A C 1
ATOM 728 O O . ALA A 1 92 ? -8.051 5.519 11.728 1.00 93.75 92 ALA A O 1
ATOM 729 N N . ASP A 1 93 ? -9.840 5.247 13.096 1.00 95.00 93 ASP A N 1
ATOM 730 C CA . ASP A 1 93 ? -10.715 4.518 12.170 1.00 95.00 93 ASP A CA 1
ATOM 731 C C . ASP A 1 93 ? -10.105 3.213 11.623 1.00 95.00 93 ASP A C 1
ATOM 733 O O . ASP A 1 93 ? -10.099 2.977 10.407 1.00 95.00 93 ASP A O 1
ATOM 737 N N . ILE A 1 94 ? -9.579 2.389 12.537 1.00 90.38 94 ILE A N 1
ATOM 738 C CA . ILE A 1 94 ? -9.004 1.052 12.317 1.00 90.38 94 ILE A CA 1
ATOM 739 C C . ILE A 1 94 ? -9.559 0.097 13.375 1.00 90.38 94 ILE A C 1
ATOM 741 O O . ILE A 1 94 ? -9.646 0.540 14.544 1.00 90.38 94 ILE A O 1
#

Mean predicted aligned error: 2.36 Å

Solvent-accessible surface area (backbone atoms only — not comparable to full-atom values): 5830 Å² total; per-residue (Å²): 140,87,72,66,82,91,42,87,54,69,70,61,53,55,52,46,48,54,51,29,78,74,50,93,43,89,75,83,84,90,65,96,43,67,36,53,47,41,46,50,52,55,51,49,54,40,50,48,30,37,76,75,72,35,80,82,55,56,74,48,88,73,47,81,73,36,82,42,45,78,48,72,61,30,18,53,54,18,30,42,64,92,73,46,65,92,73,69,88,70,73,77,54,92

Radius of gyration: 16.1 Å; Cα contacts (8 Å, |Δi|>4): 92; chains: 1; bounding box: 40×26×42 Å

Secondary structure (DSSP, 8-state):
---TTTS--HHHHHHHHHHHHHSS-S-----SSHHHHHHHHHHHHHHHHHHHT-TT-------TT----SSHHHHHHSS-HHHHTTSSSPPS--

Nearest PDB structures (foldseek):
  4jey-assembly1_B  TM=1.002E+00  e=6.149E-13  Salmonella enterica subsp. enterica serovar Typhimurium str. LT2
  4jev-assembly1_B  TM=1.004E+00  e=7.042E-13  Salmonella enterica subsp. enterica serovar Typhimurium str. LT2
  2pb0-assembly1_B  TM=1.001E+00  e=8.065E-13  Salmonella enterica subsp. enterica serovar Typhimurium str. LT2
  2pb2-assembly1_B  TM=9.986E-01  e=1.819E-12  Salmonella enterica subsp. enterica serovar Typhimurium str. LT2
  4jez-assembly1_B  TM=9.9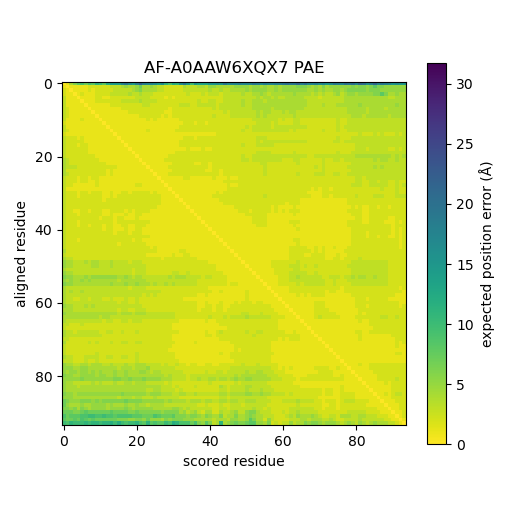66E-01  e=2.386E-12  Salmonella enterica subsp. enterica serovar Typhimurium str. LT2

InterPro domains:
  IPR005814 Aminotransferase class-III [PF00202] (1-93)
  IPR015421 Pyridoxal phosphate-dependent transferase, major domain [G3DSA:3.40.640.10] (1-94)
  IPR015424 Pyridoxal phosphate-dependent transferase [SSF53383] (1-93)
  IPR050103 Class-III Pyridoxal-phosphate-dependent Aminotransferase [PTHR11986] (1-91)

pLDDT: mean 97.89, std 2.8, range [73.62, 98.94]